Protein AF-A0A967Z4P8-F1 (afdb_monomer_lite)

Sequence (72 aa):
WQVIVEGATYRARPLLMTVASDVIGLLPIMWGAGTGSETMQRIAAPMVGGVITATLVTLFVIPVLFALVHGR

Structure (mmCIF, N/CA/C/O backbone):
data_AF-A0A967Z4P8-F1
#
_entry.id   AF-A0A967Z4P8-F1
#
loop_
_atom_site.group_PDB
_atom_site.id
_atom_site.type_symbol
_atom_site.label_atom_id
_atom_site.label_alt_id
_atom_site.label_comp_id
_atom_site.label_asym_id
_atom_site.label_entity_id
_atom_site.label_seq_id
_atom_site.pdbx_PDB_ins_code
_atom_site.Cartn_x
_atom_site.Cartn_y
_atom_site.Cartn_z
_atom_site.occupancy
_atom_site.B_iso_or_equiv
_atom_site.auth_seq_id
_atom_site.auth_comp_id
_atom_site.auth_asym_id
_atom_site.auth_atom_id
_atom_site.pdbx_PDB_model_num
ATOM 1 N N . TRP A 1 1 ? -16.576 4.108 20.574 1.00 55.34 1 TRP A N 1
ATOM 2 C CA . TRP A 1 1 ? -16.435 4.448 19.141 1.00 55.34 1 TRP A CA 1
ATOM 3 C C . TRP A 1 1 ? -15.326 5.459 18.866 1.00 55.34 1 TRP A C 1
ATOM 5 O O . TRP A 1 1 ? -14.455 5.125 18.078 1.00 55.34 1 TRP A O 1
ATOM 15 N N . GLN A 1 2 ? -15.278 6.625 19.530 1.00 59.56 2 GLN A N 1
ATOM 16 C CA . GLN A 1 2 ? -14.224 7.636 19.295 1.00 59.56 2 GLN A CA 1
ATOM 17 C C . GLN A 1 2 ? -12.792 7.099 19.479 1.00 59.56 2 GLN A C 1
ATOM 19 O O . GLN A 1 2 ? -11.991 7.229 18.567 1.00 59.56 2 GLN A O 1
ATOM 24 N N . VAL A 1 3 ? -12.510 6.368 20.565 1.00 61.66 3 VAL A N 1
ATOM 25 C CA . VAL A 1 3 ? -11.177 5.776 20.825 1.00 61.66 3 VAL A CA 1
ATOM 26 C C . VAL A 1 3 ? -10.771 4.725 19.777 1.00 61.66 3 VAL A C 1
ATOM 28 O O . VAL A 1 3 ? -9.598 4.574 19.454 1.00 61.66 3 VAL A O 1
ATOM 31 N N . ILE A 1 4 ? -11.746 4.010 19.208 1.00 62.84 4 ILE A N 1
ATOM 32 C CA . ILE A 1 4 ? -11.511 2.974 18.189 1.00 62.84 4 ILE A CA 1
ATOM 33 C C . ILE A 1 4 ? -11.171 3.629 16.850 1.00 62.84 4 ILE A C 1
ATOM 35 O O . ILE A 1 4 ? -10.227 3.212 16.189 1.00 62.84 4 ILE A O 1
ATOM 39 N N . VAL A 1 5 ? -11.911 4.674 16.467 1.00 66.88 5 VAL A N 1
ATOM 40 C CA . VAL A 1 5 ? -11.647 5.442 15.242 1.00 66.88 5 VAL A CA 1
ATOM 41 C C . VAL A 1 5 ? -10.323 6.194 15.360 1.00 66.88 5 VAL A C 1
ATOM 43 O O . VAL A 1 5 ? -9.522 6.168 14.431 1.00 66.88 5 VAL A O 1
ATOM 46 N N . GLU A 1 6 ? -10.044 6.799 16.511 1.00 66.25 6 GLU A N 1
ATOM 47 C CA . GLU A 1 6 ? -8.788 7.501 16.779 1.00 66.25 6 GLU A CA 1
ATOM 48 C C . GLU A 1 6 ? -7.593 6.533 16.767 1.00 66.25 6 GLU A C 1
ATOM 50 O O . GLU A 1 6 ? -6.635 6.745 16.024 1.00 66.25 6 GLU A O 1
ATOM 55 N N . GLY A 1 7 ? -7.690 5.393 17.461 1.00 64.69 7 GLY A N 1
ATOM 56 C CA . GLY A 1 7 ? -6.674 4.336 17.440 1.00 64.69 7 GLY A CA 1
ATOM 57 C C . GLY A 1 7 ? -6.475 3.690 16.061 1.00 64.69 7 GLY A C 1
ATOM 58 O O . GLY A 1 7 ? -5.341 3.405 15.668 1.00 64.69 7 GLY A O 1
ATOM 59 N N . ALA A 1 8 ? -7.551 3.508 15.287 1.00 66.88 8 ALA A N 1
ATOM 60 C CA . ALA A 1 8 ? -7.476 3.042 13.902 1.00 66.88 8 ALA A CA 1
ATOM 61 C C . ALA A 1 8 ? -6.781 4.072 13.000 1.00 66.88 8 ALA A C 1
ATOM 63 O O . ALA A 1 8 ? -5.941 3.704 12.181 1.00 66.88 8 ALA A O 1
ATOM 64 N N . THR A 1 9 ? -7.052 5.364 13.200 1.00 65.44 9 THR A N 1
ATOM 65 C CA . THR A 1 9 ? -6.428 6.458 12.438 1.00 65.44 9 THR A CA 1
ATOM 66 C C . THR A 1 9 ? -4.929 6.565 12.741 1.00 65.44 9 THR A C 1
ATOM 68 O O . THR A 1 9 ? -4.127 6.734 11.819 1.00 65.44 9 THR A O 1
ATOM 71 N N . TYR A 1 10 ? -4.522 6.364 14.001 1.00 69.94 10 TYR A N 1
ATOM 72 C CA . TYR A 1 10 ? -3.109 6.337 14.402 1.00 69.94 10 TYR A CA 1
ATOM 73 C C . TYR A 1 10 ? -2.298 5.224 13.721 1.00 69.94 10 TYR A C 1
ATOM 75 O O . TYR A 1 10 ? -1.104 5.410 13.499 1.00 69.94 10 TYR A O 1
ATOM 83 N N . ARG A 1 11 ? -2.919 4.094 13.351 1.00 72.62 11 ARG A N 1
ATOM 84 C CA . ARG A 1 11 ? -2.260 3.003 12.602 1.00 72.62 11 ARG A CA 1
ATOM 85 C C . ARG A 1 11 ? -2.422 3.113 11.087 1.00 72.62 11 ARG A C 1
ATOM 87 O O . ARG A 1 11 ? -1.514 2.733 10.352 1.00 72.62 11 ARG A O 1
ATOM 94 N N . ALA A 1 12 ? -3.539 3.663 10.618 1.00 75.06 12 ALA A N 1
ATOM 95 C CA . ALA A 1 12 ? -3.780 3.887 9.197 1.00 75.06 12 ALA A CA 1
ATOM 96 C C . ALA A 1 12 ? -2.788 4.898 8.606 1.00 75.06 12 ALA A C 1
ATOM 98 O O . ALA A 1 12 ? -2.322 4.719 7.485 1.00 75.06 12 ALA A O 1
ATOM 99 N N . ARG A 1 13 ? -2.414 5.937 9.364 1.00 80.38 13 ARG A N 1
ATOM 100 C CA . ARG A 1 13 ? -1.520 6.995 8.874 1.00 80.38 13 ARG A CA 1
ATOM 101 C C . ARG A 1 13 ? -0.099 6.483 8.551 1.00 80.38 13 ARG A C 1
ATOM 103 O O . ARG A 1 13 ? 0.364 6.756 7.445 1.00 80.38 13 ARG A O 1
ATOM 110 N N . PRO A 1 14 ? 0.570 5.698 9.421 1.00 83.69 14 PRO A N 1
ATOM 111 C CA . PRO A 1 14 ? 1.830 5.033 9.078 1.00 83.69 14 PRO A CA 1
ATOM 112 C C . PRO A 1 14 ? 1.705 4.017 7.938 1.00 83.69 14 PRO A C 1
ATOM 114 O O . PRO A 1 14 ? 2.586 3.966 7.089 1.00 83.69 14 PRO A O 1
ATOM 117 N N . LEU A 1 15 ? 0.614 3.243 7.885 1.00 83.44 15 LEU A N 1
ATOM 118 C CA . LEU A 1 15 ? 0.407 2.232 6.841 1.00 83.44 15 LEU A CA 1
ATOM 119 C C . LEU A 1 15 ? 0.295 2.868 5.449 1.00 83.44 15 LEU A C 1
ATOM 121 O O . LEU A 1 15 ? 0.916 2.416 4.494 1.00 83.44 15 LEU A O 1
ATOM 125 N N . LEU A 1 16 ? -0.465 3.957 5.342 1.00 84.75 16 LEU A N 1
ATOM 126 C CA . LEU A 1 16 ? -0.597 4.701 4.092 1.00 84.75 16 LEU A CA 1
ATOM 127 C C . LEU A 1 16 ? 0.726 5.349 3.667 1.00 84.75 16 LEU A C 1
ATOM 129 O O . LEU A 1 16 ? 0.974 5.473 2.471 1.00 84.75 16 LEU A O 1
ATOM 133 N N . MET A 1 17 ? 1.589 5.726 4.616 1.00 90.56 17 MET A N 1
ATOM 134 C CA . MET A 1 17 ? 2.905 6.295 4.318 1.00 90.56 17 MET A CA 1
ATOM 135 C C . MET A 1 17 ? 3.824 5.275 3.635 1.00 90.56 17 MET A C 1
ATOM 137 O O . MET A 1 17 ? 4.452 5.608 2.631 1.00 90.56 17 MET A O 1
ATOM 141 N N . THR A 1 18 ? 3.870 4.033 4.124 1.00 89.62 18 THR A N 1
ATOM 142 C CA . THR A 1 18 ? 4.647 2.957 3.487 1.00 89.62 18 THR A CA 1
ATOM 143 C C . THR A 1 18 ? 4.084 2.587 2.124 1.00 89.62 18 THR A C 1
ATOM 145 O O . THR A 1 18 ? 4.842 2.543 1.162 1.00 89.62 18 THR A O 1
ATOM 148 N N . VAL A 1 19 ? 2.763 2.419 2.002 1.00 86.75 19 VAL A N 1
ATOM 149 C CA . VAL A 1 19 ? 2.118 2.109 0.711 1.00 86.75 19 VAL A CA 1
ATOM 150 C C . VAL A 1 19 ? 2.410 3.194 -0.322 1.00 86.75 19 VAL A C 1
ATOM 152 O O . VAL A 1 19 ? 2.754 2.888 -1.461 1.00 86.75 19 VAL A O 1
ATOM 155 N N . ALA A 1 20 ? 2.308 4.465 0.070 1.00 89.31 20 ALA A N 1
ATOM 156 C CA . ALA A 1 20 ? 2.633 5.578 -0.811 1.00 89.31 20 ALA A CA 1
ATOM 157 C C . ALA A 1 20 ? 4.107 5.543 -1.235 1.00 89.31 20 ALA A C 1
ATOM 159 O O . ALA A 1 20 ? 4.405 5.715 -2.415 1.00 89.31 20 ALA A O 1
ATOM 160 N N . SER A 1 21 ? 5.021 5.284 -0.296 1.00 90.75 21 SER A N 1
ATOM 161 C CA . SER A 1 21 ? 6.453 5.217 -0.589 1.00 90.75 21 SER A CA 1
ATOM 162 C C . SER A 1 21 ? 6.810 4.045 -1.512 1.00 90.75 21 SER A C 1
ATOM 164 O O . SER A 1 21 ? 7.622 4.228 -2.416 1.00 90.75 21 SER A O 1
ATOM 166 N N . ASP A 1 22 ? 6.176 2.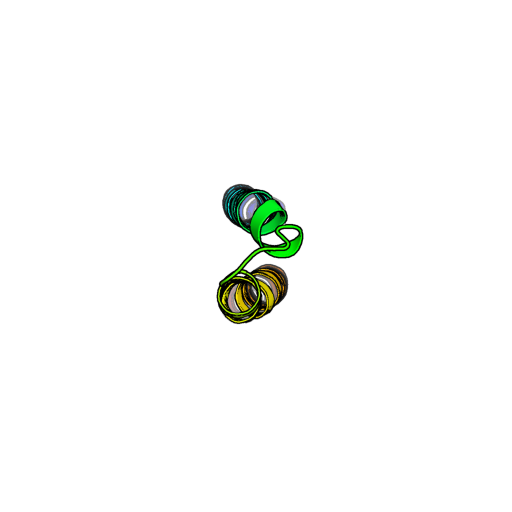883 -1.342 1.00 89.44 22 ASP A N 1
ATOM 167 C CA . ASP A 1 22 ? 6.363 1.716 -2.213 1.00 89.44 22 ASP A CA 1
ATOM 168 C C . ASP A 1 22 ? 5.840 1.986 -3.624 1.00 89.44 22 ASP A C 1
ATOM 170 O O . ASP A 1 22 ? 6.546 1.755 -4.603 1.00 89.44 22 ASP A O 1
ATOM 174 N N . VAL A 1 23 ? 4.624 2.529 -3.749 1.00 86.75 23 VAL A N 1
ATOM 175 C CA . VAL A 1 23 ? 4.041 2.854 -5.059 1.00 86.75 23 VAL A CA 1
ATOM 176 C C . VAL A 1 23 ? 4.908 3.873 -5.792 1.00 86.75 23 VAL A C 1
ATOM 178 O O . VAL A 1 23 ? 5.193 3.678 -6.969 1.00 86.75 23 VAL A O 1
ATOM 181 N N . ILE A 1 24 ? 5.375 4.921 -5.106 1.00 90.62 24 ILE A N 1
ATOM 182 C CA . ILE A 1 24 ? 6.251 5.948 -5.691 1.00 90.62 24 ILE A CA 1
ATOM 183 C C . ILE A 1 24 ? 7.622 5.362 -6.065 1.00 90.62 24 ILE A C 1
ATOM 185 O O . ILE A 1 24 ? 8.135 5.663 -7.142 1.00 90.62 24 ILE A O 1
ATOM 189 N N . GLY A 1 25 ? 8.209 4.517 -5.214 1.00 87.25 25 GLY A N 1
ATOM 190 C CA . GLY A 1 25 ? 9.523 3.910 -5.446 1.00 87.25 25 GLY A CA 1
ATOM 191 C C . GLY A 1 25 ? 9.532 2.866 -6.565 1.00 87.25 25 GLY A C 1
ATOM 192 O O . GLY A 1 25 ? 10.514 2.752 -7.299 1.00 87.25 25 GLY A O 1
ATOM 193 N N . LEU A 1 26 ? 8.428 2.135 -6.738 1.00 86.25 26 LEU A N 1
ATOM 194 C CA . LEU A 1 26 ? 8.276 1.110 -7.773 1.00 86.25 26 LEU A CA 1
ATOM 195 C C . LEU A 1 26 ? 7.746 1.680 -9.099 1.00 86.25 26 LEU A C 1
ATOM 197 O O . LEU A 1 26 ? 7.966 1.078 -10.151 1.00 86.25 26 LEU A O 1
ATOM 201 N N . LEU A 1 27 ? 7.123 2.863 -9.078 1.00 85.56 27 LEU A N 1
ATOM 202 C CA . LEU A 1 27 ? 6.616 3.564 -10.261 1.00 85.56 27 LEU A CA 1
ATOM 203 C C . LEU A 1 27 ? 7.630 3.656 -11.424 1.00 85.56 27 LEU A C 1
ATOM 205 O O . LEU A 1 27 ? 7.293 3.246 -12.538 1.00 85.56 27 LEU A O 1
ATOM 209 N N . PRO A 1 28 ? 8.874 4.143 -11.219 1.00 83.06 28 PRO A N 1
ATOM 210 C CA . PRO A 1 28 ? 9.841 4.265 -12.311 1.00 83.06 28 PRO A CA 1
ATOM 211 C C . PRO A 1 28 ? 10.323 2.906 -12.831 1.00 83.06 28 PRO A C 1
ATOM 213 O O . PRO A 1 28 ? 10.652 2.785 -14.009 1.00 83.06 28 PRO A O 1
ATOM 216 N N . ILE A 1 29 ? 10.324 1.867 -11.990 1.00 83.88 29 ILE A N 1
ATOM 217 C CA . ILE A 1 29 ? 10.707 0.504 -12.388 1.00 83.88 29 ILE A CA 1
ATOM 218 C C . ILE A 1 29 ? 9.675 -0.068 -13.368 1.00 83.88 29 ILE A C 1
ATOM 220 O O . ILE A 1 29 ? 10.040 -0.742 -14.333 1.00 83.88 29 ILE A O 1
ATOM 224 N N . MET A 1 30 ? 8.394 0.249 -13.163 1.00 80.69 30 MET A N 1
ATOM 225 C CA . MET A 1 30 ? 7.314 -0.163 -14.063 1.00 80.69 30 MET A CA 1
ATOM 226 C C . MET A 1 30 ? 7.347 0.553 -15.418 1.00 80.69 30 MET A C 1
ATOM 228 O O . MET A 1 30 ? 6.944 -0.034 -16.417 1.00 80.69 30 MET A O 1
ATOM 232 N N . TRP A 1 31 ? 7.855 1.786 -15.476 1.00 81.69 31 TRP A N 1
ATOM 233 C CA . TRP A 1 31 ? 7.959 2.557 -16.723 1.00 81.69 31 TRP A CA 1
ATOM 234 C C . TRP A 1 31 ? 9.298 2.415 -17.454 1.00 81.69 31 TRP A C 1
ATOM 236 O O . TRP A 1 31 ? 9.383 2.734 -18.640 1.00 81.69 31 TRP A O 1
ATOM 246 N N . GLY A 1 32 ? 10.348 1.947 -16.779 1.00 77.25 32 GLY A N 1
ATOM 247 C CA . GLY A 1 32 ? 11.658 1.748 -17.389 1.00 77.25 32 GLY A CA 1
ATOM 248 C C . GLY A 1 32 ? 11.620 0.679 -18.485 1.00 77.25 32 GLY A C 1
ATOM 249 O O . GLY A 1 32 ? 11.314 -0.481 -18.215 1.00 77.25 32 GLY A O 1
ATOM 250 N N . ALA A 1 33 ? 11.977 1.055 -19.714 1.00 65.81 33 ALA A N 1
ATOM 251 C CA . ALA A 1 33 ? 12.168 0.143 -20.841 1.00 65.81 33 ALA A CA 1
ATOM 252 C C . ALA A 1 33 ? 13.668 0.056 -21.165 1.00 65.81 33 ALA A C 1
ATOM 254 O O . ALA A 1 33 ? 14.244 0.967 -21.754 1.00 65.81 33 ALA A O 1
ATOM 255 N N . GLY A 1 34 ? 14.317 -1.022 -20.729 1.00 74.00 34 GLY A N 1
ATOM 256 C CA . GLY A 1 34 ? 15.745 -1.263 -20.941 1.00 74.00 34 GLY A CA 1
ATOM 257 C C . GLY A 1 34 ? 16.105 -2.718 -20.650 1.00 74.00 34 GLY A C 1
ATOM 258 O O . GLY A 1 34 ? 15.311 -3.455 -20.065 1.00 74.00 34 GLY A O 1
ATOM 259 N N . THR A 1 35 ? 17.296 -3.163 -21.053 1.00 75.44 35 THR A N 1
ATOM 260 C CA . THR A 1 35 ? 17.785 -4.525 -20.771 1.00 75.44 35 THR A CA 1
ATOM 261 C C . THR A 1 35 ? 17.750 -4.822 -19.270 1.00 75.44 35 THR A C 1
ATOM 263 O O . THR A 1 35 ? 18.371 -4.113 -18.483 1.00 75.44 35 THR A O 1
ATOM 266 N N . GLY A 1 36 ? 17.009 -5.863 -18.875 1.00 75.31 36 GLY A N 1
ATOM 267 C CA . GLY A 1 36 ? 16.798 -6.248 -17.475 1.00 75.31 36 GLY A CA 1
ATOM 268 C C . GLY A 1 36 ? 15.567 -5.629 -16.800 1.00 75.31 36 GLY A C 1
ATOM 269 O O . GLY A 1 36 ? 15.211 -6.065 -15.703 1.00 75.31 36 GLY A O 1
ATOM 270 N N . SER A 1 37 ? 14.868 -4.678 -17.438 1.00 81.31 37 SER A N 1
ATOM 271 C CA . SER A 1 37 ? 13.652 -4.098 -16.846 1.00 81.31 37 SER A CA 1
ATOM 272 C C . SER A 1 37 ? 12.504 -5.101 -16.778 1.00 81.31 37 SER A C 1
ATOM 274 O O . SER A 1 37 ? 11.763 -5.095 -15.804 1.00 81.31 37 SER A O 1
ATOM 276 N N . GLU A 1 38 ? 12.417 -6.039 -17.724 1.00 84.06 38 GLU A N 1
ATOM 277 C CA . GLU A 1 38 ? 11.411 -7.105 -17.699 1.00 84.06 38 GLU A CA 1
ATOM 278 C C . GLU A 1 38 ? 11.521 -7.967 -16.428 1.00 84.06 38 GLU A C 1
ATOM 280 O O . GLU A 1 38 ? 10.518 -8.285 -15.789 1.00 84.06 38 GLU A O 1
ATOM 285 N N . THR A 1 39 ? 12.744 -8.292 -16.000 1.00 86.50 39 THR A N 1
ATOM 286 C CA . THR A 1 39 ? 12.986 -9.038 -14.757 1.00 86.50 39 THR A CA 1
ATOM 287 C C . THR A 1 39 ? 12.599 -8.215 -13.533 1.00 86.50 39 THR A C 1
ATOM 289 O O . THR A 1 39 ? 11.943 -8.728 -12.628 1.00 86.50 39 THR A O 1
ATOM 292 N N . MET A 1 40 ? 12.957 -6.927 -13.507 1.00 85.06 40 MET A N 1
ATOM 293 C CA . MET A 1 40 ? 12.605 -6.047 -12.389 1.00 85.06 40 MET A CA 1
ATOM 294 C C . MET A 1 40 ? 11.095 -5.801 -12.297 1.00 85.06 40 MET A C 1
ATOM 296 O O . MET A 1 40 ? 10.541 -5.828 -11.200 1.00 85.06 40 MET A O 1
ATOM 300 N N . GLN A 1 41 ? 10.403 -5.642 -13.426 1.00 86.12 41 GLN A N 1
ATOM 301 C CA . GLN A 1 41 ? 8.948 -5.492 -13.477 1.00 86.12 41 GLN A CA 1
ATOM 302 C C . GLN A 1 41 ? 8.222 -6.739 -12.972 1.00 86.12 41 GLN A C 1
ATOM 304 O O . GLN A 1 41 ? 7.250 -6.614 -12.231 1.00 86.12 41 GLN A O 1
ATOM 309 N N . ARG A 1 42 ? 8.717 -7.941 -13.297 1.00 85.88 42 ARG A N 1
ATOM 310 C CA . ARG A 1 42 ? 8.162 -9.209 -12.788 1.00 85.88 42 ARG A CA 1
ATOM 311 C C . ARG A 1 42 ? 8.259 -9.340 -11.265 1.00 85.88 42 ARG A C 1
ATOM 313 O O . ARG A 1 42 ? 7.453 -10.056 -10.681 1.00 85.88 42 ARG A O 1
ATOM 320 N N . ILE A 1 43 ? 9.204 -8.649 -10.627 1.00 87.50 43 ILE A N 1
ATOM 321 C CA . ILE A 1 43 ? 9.346 -8.599 -9.163 1.00 87.50 43 ILE A CA 1
ATOM 322 C C . ILE A 1 43 ? 8.494 -7.464 -8.579 1.00 87.50 43 ILE A C 1
ATOM 324 O O . ILE A 1 43 ? 7.762 -7.672 -7.614 1.00 87.50 43 ILE A O 1
ATOM 328 N N . ALA A 1 44 ? 8.549 -6.275 -9.180 1.00 85.69 44 ALA A N 1
ATOM 329 C CA . ALA A 1 44 ? 7.862 -5.082 -8.690 1.00 85.69 44 ALA A CA 1
ATOM 330 C C . ALA A 1 44 ? 6.331 -5.176 -8.808 1.00 85.69 44 ALA A C 1
ATOM 332 O O . ALA A 1 44 ? 5.619 -4.784 -7.885 1.00 85.69 44 ALA A O 1
ATOM 333 N N . ALA A 1 45 ? 5.810 -5.729 -9.908 1.00 86.81 45 ALA A N 1
ATOM 334 C CA . ALA A 1 45 ? 4.371 -5.842 -10.155 1.00 86.81 45 ALA A CA 1
ATOM 335 C C . ALA A 1 45 ? 3.611 -6.622 -9.056 1.00 86.81 45 ALA A C 1
ATOM 337 O O . ALA A 1 45 ? 2.641 -6.081 -8.515 1.00 86.81 45 ALA A O 1
ATOM 338 N N . PRO A 1 46 ? 4.025 -7.844 -8.656 1.00 89.38 46 PRO A N 1
ATOM 339 C CA . PRO A 1 46 ? 3.379 -8.544 -7.547 1.00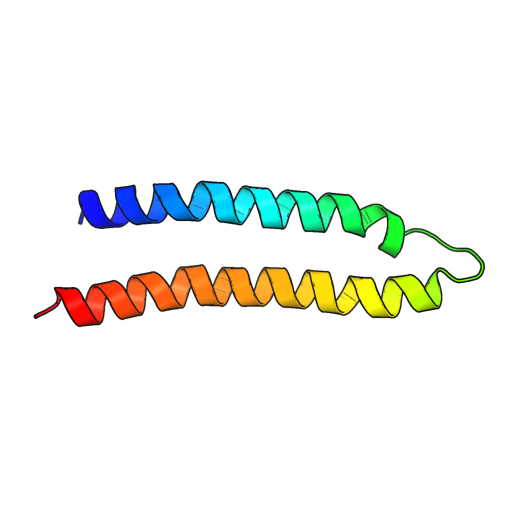 89.38 46 PRO A CA 1
ATOM 340 C C . PRO A 1 46 ? 3.615 -7.860 -6.197 1.00 89.38 46 PRO A C 1
ATOM 342 O O . PRO A 1 46 ? 2.762 -7.963 -5.321 1.00 89.38 46 PRO A O 1
ATOM 345 N N . MET A 1 47 ? 4.721 -7.129 -6.024 1.00 90.19 47 MET A N 1
ATOM 346 C CA . MET A 1 47 ? 4.991 -6.363 -4.804 1.00 90.19 47 MET A CA 1
ATOM 347 C C . MET A 1 47 ? 3.952 -5.253 -4.598 1.00 90.19 47 MET A C 1
ATOM 349 O O . MET A 1 47 ? 3.331 -5.191 -3.538 1.00 90.19 47 MET A O 1
ATOM 353 N N . VAL A 1 48 ? 3.685 -4.443 -5.632 1.00 87.88 48 VAL A N 1
ATOM 354 C CA . VAL A 1 48 ? 2.650 -3.392 -5.590 1.00 87.88 48 VAL A CA 1
ATOM 355 C C . VAL A 1 48 ? 1.273 -4.002 -5.321 1.00 87.88 48 VAL A C 1
ATOM 357 O O . VAL A 1 48 ? 0.558 -3.556 -4.422 1.00 87.88 48 VAL A O 1
ATOM 360 N N . GLY A 1 49 ? 0.910 -5.058 -6.056 1.00 87.50 49 GLY A N 1
ATOM 361 C CA . GLY A 1 49 ? -0.371 -5.744 -5.8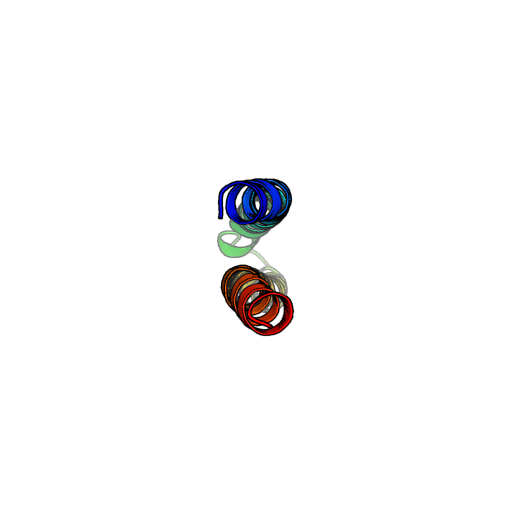62 1.00 87.50 49 GLY A CA 1
ATOM 362 C C . GLY A 1 49 ? -0.520 -6.339 -4.457 1.00 87.50 49 GLY A C 1
ATOM 363 O O . GLY A 1 49 ? -1.575 -6.209 -3.831 1.00 87.50 49 GLY A O 1
ATOM 364 N N . GLY A 1 50 ? 0.547 -6.942 -3.932 1.00 90.31 50 GLY A N 1
ATOM 36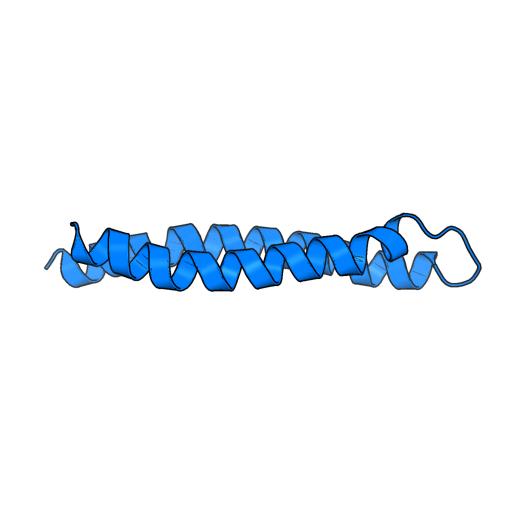5 C CA . GLY A 1 50 ? 0.592 -7.534 -2.598 1.00 90.31 50 GLY A CA 1
ATOM 366 C C . GLY A 1 50 ? 0.436 -6.498 -1.492 1.00 90.31 50 GLY A C 1
ATOM 367 O O . GLY A 1 50 ? -0.378 -6.696 -0.594 1.00 90.31 50 GLY A O 1
ATOM 368 N N . VAL A 1 51 ? 1.142 -5.368 -1.582 1.00 89.81 51 VAL A N 1
ATOM 369 C CA . VAL A 1 51 ? 1.067 -4.276 -0.597 1.00 89.81 51 VAL A CA 1
ATOM 370 C C . VAL A 1 51 ? -0.327 -3.646 -0.569 1.00 89.81 51 VAL A C 1
ATOM 372 O O . VAL A 1 51 ? -0.886 -3.446 0.512 1.00 89.81 51 VAL A O 1
ATOM 375 N N . ILE A 1 52 ? -0.944 -3.404 -1.731 1.00 87.12 52 ILE A N 1
ATOM 376 C CA . ILE A 1 52 ? -2.322 -2.888 -1.813 1.00 87.12 52 ILE A CA 1
ATOM 377 C C . ILE A 1 52 ? -3.306 -3.881 -1.186 1.00 87.12 52 ILE A C 1
ATOM 379 O O . ILE A 1 52 ? -4.127 -3.504 -0.346 1.00 87.12 52 ILE A O 1
ATOM 383 N N . THR A 1 53 ? -3.198 -5.160 -1.548 1.00 89.12 53 THR A N 1
ATOM 384 C CA . THR A 1 53 ? -4.098 -6.204 -1.037 1.00 89.12 53 THR A CA 1
ATOM 385 C C . THR A 1 53 ? -3.929 -6.383 0.471 1.00 89.12 53 THR A C 1
ATOM 387 O O . THR A 1 53 ? -4.915 -6.389 1.205 1.00 89.12 53 THR A O 1
ATOM 390 N N . ALA A 1 54 ? -2.691 -6.444 0.965 1.00 88.31 54 ALA A N 1
ATOM 391 C CA . ALA A 1 54 ? -2.384 -6.538 2.388 1.00 88.31 54 ALA A CA 1
ATOM 392 C C . ALA A 1 54 ? -2.882 -5.316 3.169 1.00 88.31 54 ALA A C 1
ATOM 394 O O . ALA A 1 54 ? -3.357 -5.463 4.294 1.00 88.31 54 ALA A O 1
ATOM 395 N N . THR A 1 55 ? -2.827 -4.123 2.574 1.00 86.44 55 THR A N 1
ATOM 396 C CA . THR A 1 55 ? -3.354 -2.891 3.176 1.00 86.44 55 THR A CA 1
ATOM 397 C C . THR A 1 55 ? -4.863 -2.960 3.331 1.00 86.44 55 THR A C 1
ATOM 399 O O . THR A 1 55 ? -5.364 -2.716 4.425 1.00 86.44 55 THR A O 1
ATOM 402 N N . LEU A 1 56 ? -5.585 -3.355 2.278 1.00 86.75 56 LEU A N 1
ATOM 403 C CA . LEU A 1 56 ? -7.037 -3.540 2.334 1.00 86.75 56 LEU A CA 1
ATOM 404 C C . LEU A 1 56 ? -7.420 -4.591 3.377 1.00 86.75 56 LEU A C 1
ATOM 406 O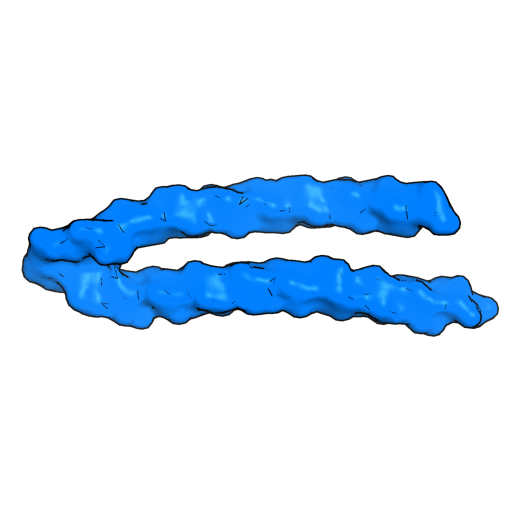 O . LEU A 1 56 ? -8.274 -4.335 4.223 1.00 86.75 56 LEU A O 1
ATOM 410 N N . VAL A 1 57 ? -6.742 -5.740 3.365 1.00 88.31 57 VAL A N 1
ATOM 411 C CA . VAL A 1 57 ? -6.950 -6.800 4.355 1.00 88.31 57 VAL A CA 1
ATOM 412 C C . VAL A 1 57 ? -6.681 -6.269 5.758 1.00 88.31 57 VAL A C 1
ATOM 414 O O . VAL A 1 57 ? -7.519 -6.439 6.626 1.00 88.31 57 VAL A O 1
ATOM 417 N N . THR A 1 58 ? -5.580 -5.562 6.001 1.00 85.12 58 THR A N 1
ATOM 418 C CA . THR A 1 58 ? -5.256 -5.020 7.332 1.00 85.12 58 THR A CA 1
ATOM 419 C C . THR A 1 58 ? -6.300 -4.006 7.796 1.00 85.12 58 THR A C 1
ATOM 421 O O . THR A 1 58 ? -6.748 -4.061 8.942 1.00 85.12 58 THR A O 1
ATOM 424 N N . LEU A 1 59 ? -6.729 -3.111 6.904 1.00 82.50 59 LEU A N 1
ATOM 425 C CA . LEU A 1 59 ? -7.691 -2.061 7.220 1.00 82.50 59 LEU A CA 1
ATOM 426 C C . LEU A 1 59 ? -9.105 -2.603 7.458 1.00 82.50 59 LEU A C 1
ATOM 428 O O . LEU A 1 59 ? -9.857 -1.957 8.171 1.00 82.50 59 LEU A O 1
ATOM 432 N N . PHE A 1 60 ? -9.465 -3.767 6.905 1.00 82.94 60 PHE A N 1
ATOM 433 C CA . PHE A 1 60 ? -10.752 -4.435 7.151 1.00 82.94 60 PHE A CA 1
ATOM 434 C C . PHE A 1 60 ? -10.689 -5.470 8.280 1.00 82.94 60 PHE A C 1
ATOM 436 O O . PHE A 1 60 ? -11.561 -5.508 9.144 1.00 82.94 60 PHE A O 1
ATOM 443 N N . VAL A 1 61 ? -9.656 -6.307 8.313 1.00 84.62 61 VAL A N 1
ATOM 444 C CA . VAL A 1 61 ? -9.524 -7.411 9.272 1.00 84.62 61 VAL A CA 1
ATOM 445 C C . VAL A 1 61 ? -9.280 -6.891 10.681 1.00 84.62 61 VAL A C 1
ATOM 447 O O . VAL A 1 61 ? -9.906 -7.390 11.612 1.00 84.62 61 VAL A O 1
ATOM 450 N N . ILE A 1 62 ? -8.436 -5.869 10.869 1.00 81.38 62 ILE A N 1
ATOM 451 C CA . ILE A 1 62 ? -8.187 -5.316 12.209 1.00 81.38 62 ILE A CA 1
ATOM 452 C C . ILE A 1 62 ? -9.454 -4.727 12.850 1.00 81.38 62 ILE A C 1
ATOM 454 O O . ILE A 1 62 ? -9.730 -5.103 13.991 1.00 81.38 62 ILE A O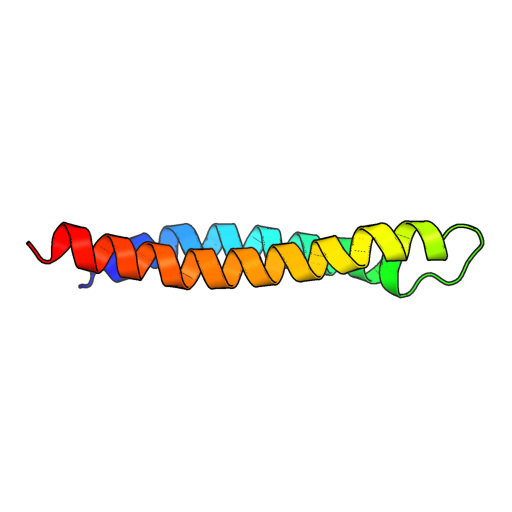 1
ATOM 458 N N . PRO A 1 63 ? -10.257 -3.858 12.201 1.00 76.38 63 PRO A N 1
ATOM 459 C CA . PRO A 1 63 ? -11.475 -3.354 12.831 1.00 76.38 63 PRO A CA 1
ATOM 460 C C . PRO A 1 63 ? -12.533 -4.438 13.018 1.00 76.38 63 PRO A C 1
ATOM 462 O O . PRO A 1 63 ? -13.230 -4.402 14.027 1.00 76.38 63 PRO A O 1
ATOM 465 N N . VAL A 1 64 ? -12.633 -5.419 12.112 1.00 82.00 64 VAL A N 1
ATOM 466 C CA . VAL A 1 64 ? -13.551 -6.557 12.281 1.00 82.00 64 VAL A CA 1
ATOM 467 C C . VAL A 1 64 ? -13.160 -7.390 13.502 1.00 82.00 64 VAL A C 1
ATOM 469 O O . VAL A 1 64 ? -14.008 -7.659 14.349 1.00 82.00 64 VAL A O 1
ATOM 472 N N . LEU A 1 65 ? -11.880 -7.743 13.648 1.00 81.31 65 LEU A N 1
ATOM 473 C CA . LEU A 1 65 ? -11.381 -8.462 14.824 1.00 81.31 65 LEU A CA 1
ATOM 474 C C . LEU A 1 65 ? -11.555 -7.641 16.103 1.00 81.31 65 LEU A C 1
ATOM 476 O O . LEU A 1 65 ? -11.986 -8.179 17.120 1.00 81.31 65 LEU A O 1
ATOM 480 N N . PHE A 1 66 ? -11.264 -6.340 16.057 1.00 76.12 66 PHE A N 1
ATOM 481 C CA . PHE A 1 66 ? -11.438 -5.460 17.208 1.00 76.12 66 PHE A CA 1
ATOM 482 C C . PHE A 1 66 ? -12.909 -5.384 17.631 1.00 76.12 66 PHE A C 1
ATOM 484 O O . PHE A 1 66 ? -13.206 -5.556 18.809 1.00 76.12 66 PHE A O 1
ATOM 491 N N . ALA A 1 67 ? -13.833 -5.192 16.686 1.00 74.94 67 ALA A N 1
ATOM 492 C CA . ALA A 1 67 ? -15.268 -5.162 16.956 1.00 74.94 67 ALA A CA 1
ATOM 493 C C . ALA A 1 67 ? -15.782 -6.491 17.532 1.00 74.94 67 ALA A C 1
ATOM 495 O O . ALA A 1 67 ? -16.651 -6.483 18.397 1.00 74.94 67 ALA A O 1
ATOM 496 N N . LEU A 1 68 ? -15.227 -7.623 17.093 1.00 81.25 68 LEU A N 1
ATOM 497 C CA . LEU A 1 68 ? -15.631 -8.952 17.554 1.00 81.25 68 LEU A CA 1
ATOM 498 C C . LEU A 1 68 ? -15.102 -9.270 18.963 1.00 81.25 68 LEU A C 1
ATOM 500 O O . LEU A 1 68 ? -15.805 -9.893 19.754 1.00 81.25 68 LEU A O 1
ATOM 504 N N . VAL A 1 69 ? -13.892 -8.810 19.297 1.00 81.00 69 VAL A N 1
ATOM 505 C CA . VAL A 1 69 ? -13.273 -9.009 20.621 1.00 81.00 69 VAL A CA 1
ATOM 506 C C . VAL A 1 69 ? -13.806 -8.023 21.668 1.00 81.00 69 VAL A C 1
ATOM 508 O O . VAL A 1 69 ? -14.061 -8.439 22.790 1.00 81.00 69 VAL A O 1
ATOM 511 N N . HIS A 1 70 ? -13.986 -6.741 21.324 1.00 67.38 70 HIS A N 1
ATOM 512 C CA . HIS A 1 70 ? -14.546 -5.716 22.229 1.00 67.38 70 HIS A CA 1
ATOM 513 C C . HIS A 1 70 ? -16.084 -5.686 22.257 1.00 67.38 70 HIS A C 1
ATOM 515 O O . HIS A 1 70 ? -16.665 -4.984 23.077 1.00 67.38 70 HIS A O 1
ATOM 521 N N . GLY A 1 71 ? -16.753 -6.394 21.343 1.00 57.69 71 GLY A N 1
ATOM 522 C CA . GLY A 1 71 ? -18.211 -6.551 21.318 1.00 57.69 71 GLY A CA 1
ATOM 523 C C . GLY A 1 71 ? -18.754 -7.574 22.327 1.00 57.69 71 GLY A C 1
ATOM 524 O O . GLY A 1 71 ? -19.921 -7.951 22.229 1.00 57.69 71 GLY A O 1
ATOM 525 N N . ARG A 1 72 ? -17.920 -8.036 23.266 1.00 47.28 72 ARG A N 1
ATOM 526 C CA . ARG A 1 72 ? -18.278 -8.812 24.459 1.00 47.28 72 ARG A CA 1
ATOM 527 C C . ARG A 1 72 ? -17.847 -8.047 25.701 1.00 47.28 72 ARG A C 1
ATOM 529 O O . ARG A 1 72 ? -18.567 -8.178 26.711 1.00 47.28 72 ARG A O 1
#

pLDDT: mean 80.02, std 9.87, range [47.28, 90.75]

Secondary structure (DSSP, 8-state):
-HHHHHHHHHHHHHHHHHHHHHHHHHHHHHH--STTHHHHHHHHHHHHHHHHHHHHHHHHHHHHHHHHHHT-

Foldseek 3Di:
DVVLVVVLVVVLVVLVVVLVVLCVVCVVLCVDDDVCSVVVCVVSVVVNVVSVVVSVCCSPVVVVVVCVVVVD

Radius of gyration: 16.77 Å; chains: 1; bounding box: 36×17×45 Å